Protein AF-A0A0D7ECQ8-F1 (afdb_monomer)

Foldseek 3Di:
DVVVVVVVVVVVCVVVVVPDPDDDDDDDDDFDQPPCPDADFDDWDDDDPFIWTDGPPDPPDITTTDPVDDPD

pLDDT: mean 89.37, std 7.39, range [62.38, 97.12]

Sequence (72 aa):
MIRRWIALLSLASAPLWANEPAPELKLLDEHPVAGMAGGNLSGMAWCGDALWAVSDREDDVLYRLDTSVSPW

Secondary structure (DSSP, 8-state):
-HHHHHHHHHHHTGGGG--PPPPPPPP------TT--SS-EEEEEEETTEEEEEESS-TT--EEE-TT----

Radius of gyration: 22.91 Å; Cα contacts (8 Å, |Δi|>4): 69; chains: 1; bounding box: 59×24×54 Å

Mean predicted aligned error: 7.56 Å

Structure (mmCIF, N/CA/C/O backbone):
data_AF-A0A0D7ECQ8-F1
#
_entry.id   AF-A0A0D7ECQ8-F1
#
loop_
_atom_site.group_PDB
_atom_site.id
_atom_site.type_symbol
_atom_site.label_atom_id
_atom_site.label_alt_id
_atom_site.label_comp_id
_atom_site.label_asym_id
_atom_site.label_entity_id
_atom_site.label_seq_id
_atom_site.pdbx_PDB_ins_code
_atom_site.Cartn_x
_atom_site.Cartn_y
_atom_site.Cartn_z
_atom_site.occupancy
_atom_site.B_iso_or_equiv
_atom_site.auth_seq_id
_atom_site.auth_comp_id
_atom_site.auth_asym_id
_atom_site.auth_atom_id
_atom_site.pdbx_PDB_model_num
ATOM 1 N N . MET A 1 1 ? -44.799 -2.462 34.965 1.00 75.75 1 MET A N 1
ATOM 2 C CA . MET A 1 1 ? -44.629 -1.601 33.771 1.00 75.75 1 MET A CA 1
ATOM 3 C C . MET A 1 1 ? -43.318 -0.82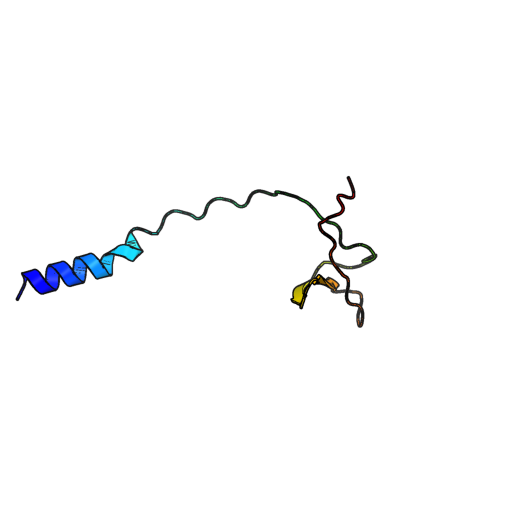1 33.820 1.00 75.75 1 MET A C 1
ATOM 5 O O . MET A 1 1 ? -42.457 -1.097 33.000 1.00 75.75 1 MET A O 1
ATOM 9 N N . ILE A 1 2 ? -43.099 0.054 34.809 1.00 90.31 2 ILE A N 1
ATOM 10 C CA . ILE A 1 2 ? -41.933 0.964 34.874 1.00 90.31 2 ILE A CA 1
ATOM 11 C C . ILE A 1 2 ? -40.555 0.269 34.825 1.00 90.31 2 ILE A C 1
ATOM 13 O O . ILE A 1 2 ? -39.638 0.737 34.166 1.00 90.31 2 ILE A O 1
ATOM 17 N N . ARG A 1 3 ? -40.434 -0.921 35.424 1.00 87.44 3 ARG A N 1
ATOM 18 C CA . ARG A 1 3 ? -39.190 -1.711 35.463 1.00 87.44 3 ARG A CA 1
ATOM 19 C C . ARG A 1 3 ? -38.756 -2.265 34.098 1.00 87.44 3 ARG A C 1
ATOM 21 O O . ARG A 1 3 ? -37.567 -2.439 33.872 1.00 87.44 3 ARG A O 1
ATOM 28 N N . ARG A 1 4 ? -39.704 -2.497 33.177 1.00 89.50 4 ARG A N 1
ATOM 29 C CA . ARG A 1 4 ? -39.405 -2.891 31.786 1.00 89.50 4 ARG A CA 1
ATOM 30 C C . ARG A 1 4 ? -38.895 -1.706 30.968 1.00 89.50 4 ARG A C 1
ATOM 32 O O . ARG A 1 4 ? -37.970 -1.868 30.186 1.00 89.50 4 ARG A O 1
ATOM 39 N N . TRP A 1 5 ? -39.460 -0.522 31.200 1.00 92.56 5 TRP A N 1
ATOM 40 C CA . TRP A 1 5 ? -39.018 0.719 30.563 1.00 92.56 5 TRP A CA 1
ATOM 41 C C . TRP A 1 5 ? -37.611 1.112 30.998 1.00 92.56 5 TRP A C 1
ATOM 43 O O . TRP A 1 5 ? -36.797 1.439 30.148 1.00 92.56 5 TRP A O 1
ATOM 53 N N . ILE A 1 6 ? -37.298 0.991 32.291 1.00 92.00 6 ILE A N 1
ATOM 54 C CA . ILE A 1 6 ? -35.943 1.237 32.801 1.00 92.00 6 ILE A CA 1
ATOM 55 C C . ILE A 1 6 ? -34.936 0.294 32.134 1.00 92.00 6 ILE A C 1
ATOM 57 O O . ILE A 1 6 ? -33.922 0.761 31.636 1.00 92.00 6 ILE A O 1
ATOM 61 N N . ALA A 1 7 ? -35.236 -1.006 32.043 1.00 91.88 7 ALA A N 1
ATOM 62 C CA . ALA A 1 7 ? -34.347 -1.965 31.384 1.00 91.88 7 ALA A CA 1
ATOM 63 C C . ALA A 1 7 ? -34.131 -1.655 29.888 1.00 91.88 7 ALA A C 1
ATOM 65 O O . ALA A 1 7 ? -33.007 -1.743 29.399 1.00 91.88 7 ALA A O 1
ATOM 66 N N . LEU A 1 8 ? -35.188 -1.254 29.173 1.00 93.06 8 LEU A N 1
ATOM 67 C CA . LEU A 1 8 ? -35.105 -0.821 27.772 1.00 93.06 8 LEU A CA 1
ATOM 68 C C . LEU A 1 8 ? -34.258 0.447 27.606 1.00 93.06 8 LEU A C 1
ATOM 70 O O . LEU A 1 8 ? -33.422 0.504 26.710 1.00 93.06 8 LEU A O 1
ATOM 74 N N . LEU A 1 9 ? -34.436 1.431 28.489 1.00 91.56 9 LEU A N 1
ATOM 75 C CA . LEU A 1 9 ? -33.627 2.652 28.520 1.00 91.56 9 LEU A CA 1
ATOM 76 C C . LEU A 1 9 ? -32.153 2.349 28.809 1.00 91.56 9 LEU A C 1
ATOM 78 O O . LEU A 1 9 ? -31.279 2.899 28.143 1.00 91.56 9 LEU A O 1
ATOM 82 N N . SER A 1 10 ? -31.868 1.440 29.744 1.00 88.25 10 SER A N 1
ATOM 83 C CA . SER A 1 10 ? -30.499 1.012 30.037 1.00 88.25 10 SER A CA 1
ATOM 84 C C . SER A 1 10 ? -29.837 0.355 28.821 1.00 88.25 10 SER A C 1
ATOM 86 O O . SER A 1 10 ? -28.721 0.738 28.477 1.00 88.25 10 SER A O 1
ATOM 88 N N . LEU A 1 11 ? -30.526 -0.555 28.118 1.00 89.88 11 LEU A N 1
ATOM 89 C CA . LEU A 1 11 ? -29.993 -1.161 26.888 1.00 89.88 11 LEU A CA 1
ATOM 90 C C . LEU A 1 11 ? -29.769 -0.128 25.776 1.00 89.88 11 LEU A C 1
ATOM 92 O O . LEU A 1 11 ? -28.732 -0.153 25.119 1.00 89.88 11 LEU A O 1
ATOM 96 N N . ALA A 1 12 ? -30.714 0.794 25.582 1.00 91.44 12 ALA A N 1
ATOM 97 C CA . ALA A 1 12 ? -30.614 1.822 24.548 1.00 91.44 12 ALA A CA 1
ATOM 98 C C . ALA A 1 12 ? -29.460 2.811 24.795 1.00 91.44 12 ALA A C 1
ATOM 100 O O . ALA A 1 12 ? -28.970 3.424 23.852 1.00 91.44 12 ALA A O 1
ATOM 101 N N . SER A 1 13 ? -29.014 2.959 26.048 1.00 87.94 13 SER A N 1
ATOM 102 C CA . SER A 1 13 ? -27.940 3.885 26.425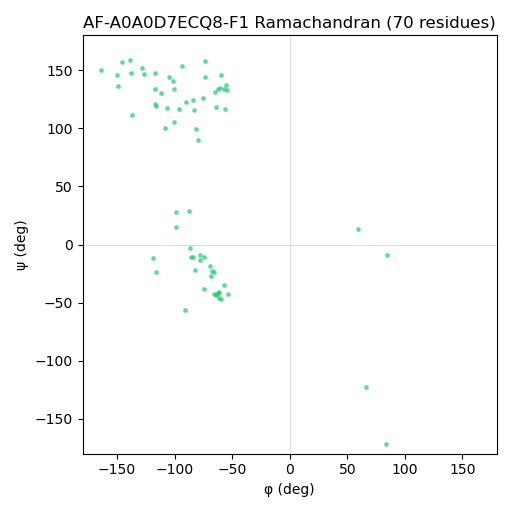 1.00 87.94 13 SER A CA 1
ATOM 103 C C . SER A 1 13 ? -26.522 3.336 26.234 1.00 87.94 13 SER A C 1
ATOM 105 O O . SER A 1 13 ? -25.571 4.108 26.289 1.00 87.94 13 SER A O 1
ATOM 107 N N . ALA A 1 14 ? -26.355 2.036 25.961 1.00 82.75 14 ALA A N 1
ATOM 108 C CA . ALA A 1 14 ? -25.042 1.403 25.800 1.00 82.75 14 ALA A CA 1
ATOM 109 C C . ALA A 1 14 ? -24.103 2.070 24.760 1.00 82.75 14 ALA A C 1
ATOM 111 O O . ALA A 1 14 ? -22.933 2.26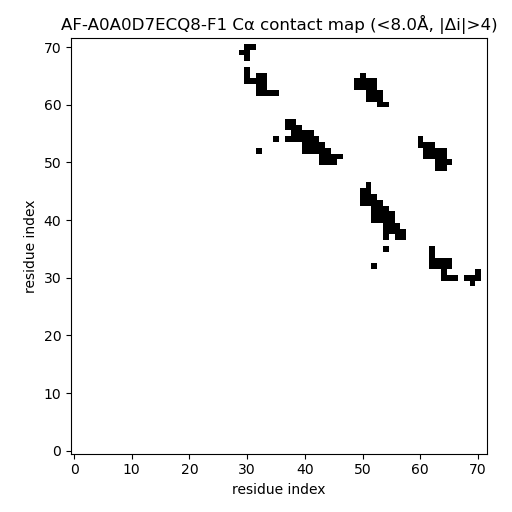4 25.088 1.00 82.75 14 ALA A O 1
ATOM 112 N N . PRO A 1 15 ? -24.556 2.491 23.557 1.00 84.81 15 PRO A N 1
ATOM 113 C CA . PRO A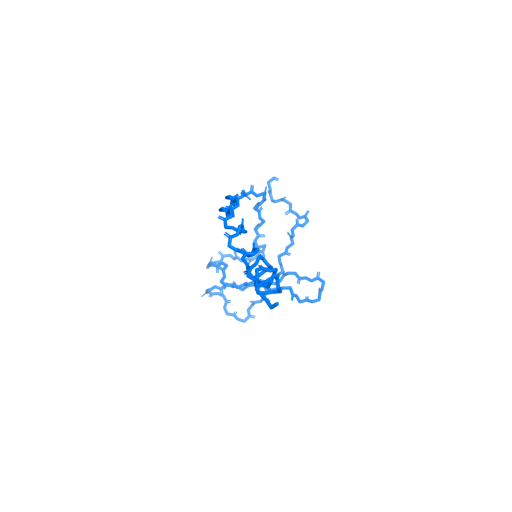 1 15 ? -23.666 3.113 22.577 1.00 84.81 15 PRO A CA 1
ATOM 114 C C . PRO A 1 15 ? -23.176 4.508 22.990 1.00 84.81 15 PRO A C 1
ATOM 116 O O . PRO A 1 15 ? -22.154 4.957 22.484 1.00 84.81 15 PRO A O 1
ATOM 119 N N . LEU A 1 16 ? -23.846 5.184 23.934 1.00 81.12 16 LEU A N 1
ATOM 120 C CA . LEU A 1 16 ? -23.401 6.488 24.447 1.00 81.12 16 LEU A CA 1
ATOM 121 C C . LEU A 1 16 ? -22.093 6.384 25.245 1.00 81.12 16 LEU A C 1
ATOM 123 O O . LEU A 1 16 ? -21.368 7.367 25.366 1.00 81.12 16 LEU A O 1
ATOM 127 N N . TRP A 1 17 ? -21.791 5.195 25.772 1.00 77.69 17 TRP A N 1
ATOM 128 C CA . TRP A 1 17 ? -20.551 4.907 26.491 1.00 77.69 17 TRP A CA 1
ATOM 129 C C . TRP A 1 17 ? -19.402 4.503 25.559 1.00 77.69 17 TRP A C 1
ATOM 131 O O . TRP A 1 17 ? -18.259 4.472 25.995 1.00 77.69 17 TRP A O 1
ATOM 141 N N . ALA A 1 18 ? -19.676 4.240 24.278 1.00 80.25 18 ALA A N 1
ATOM 142 C CA . ALA A 1 18 ? -18.676 3.863 23.277 1.00 80.25 18 ALA A C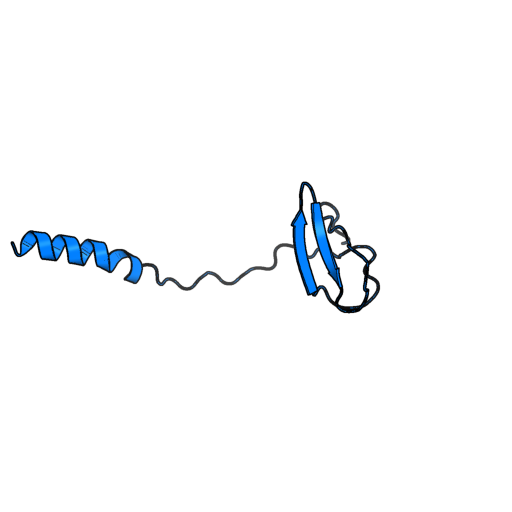A 1
ATOM 143 C C . ALA A 1 18 ? -18.032 5.084 22.584 1.00 80.25 18 ALA A C 1
ATOM 145 O O . ALA A 1 18 ? -17.645 5.004 21.423 1.00 80.25 18 ALA A O 1
ATOM 146 N N . ASN A 1 19 ? -17.946 6.225 23.278 1.00 80.56 19 ASN A N 1
ATOM 147 C CA . ASN A 1 19 ? -17.421 7.485 22.739 1.00 80.56 19 ASN A CA 1
ATOM 148 C C . ASN A 1 19 ? -15.955 7.739 23.131 1.00 80.56 19 ASN A C 1
ATOM 150 O O . ASN A 1 19 ? -15.533 8.887 23.279 1.00 80.56 19 ASN A O 1
ATOM 154 N N . GLU A 1 20 ? -15.177 6.682 23.363 1.00 85.69 20 GLU A N 1
ATOM 155 C CA . GLU A 1 20 ? -13.734 6.854 23.498 1.00 85.69 20 GLU A CA 1
ATOM 156 C C . GLU A 1 20 ? -13.173 7.391 22.173 1.00 85.69 20 GLU A C 1
ATOM 158 O O . GLU A 1 20 ? -13.542 6.888 21.105 1.00 85.69 20 GLU A O 1
ATOM 163 N N . PRO A 1 21 ? -12.304 8.419 22.208 1.00 85.38 21 PRO A N 1
ATOM 164 C CA . PRO A 1 21 ? -11.623 8.876 21.010 1.00 85.38 21 PRO A CA 1
ATOM 165 C C . PRO A 1 21 ? -10.909 7.698 20.354 1.00 85.38 21 PRO A C 1
ATOM 167 O O . PRO A 1 21 ? -10.203 6.943 21.027 1.00 85.38 21 PRO A O 1
ATOM 170 N N . ALA A 1 22 ? -11.077 7.550 19.040 1.00 88.75 22 ALA A N 1
ATOM 171 C CA . ALA A 1 22 ? -10.287 6.585 18.296 1.00 88.75 22 ALA A CA 1
ATOM 172 C C . ALA A 1 22 ? -8.794 6.876 18.535 1.00 88.75 22 ALA A C 1
ATOM 174 O O . ALA A 1 22 ? -8.398 8.048 18.545 1.00 88.75 22 ALA A O 1
ATOM 175 N N . PRO A 1 23 ? -7.964 5.842 18.753 1.00 91.25 23 PRO A N 1
ATOM 176 C CA . PRO A 1 23 ? -6.535 6.044 18.917 1.00 91.25 23 PRO A CA 1
ATOM 177 C C . PRO A 1 23 ? -5.955 6.708 17.666 1.00 91.25 23 PRO A C 1
ATOM 179 O O . PRO A 1 23 ? -6.393 6.442 16.545 1.00 91.25 23 PRO A O 1
ATOM 182 N N . GLU A 1 24 ? -4.951 7.559 17.866 1.00 93.62 24 GLU A N 1
ATOM 183 C CA . GLU A 1 24 ? -4.226 8.170 16.758 1.00 93.62 24 GLU A CA 1
ATOM 184 C C . GLU A 1 24 ? -3.559 7.085 15.907 1.00 93.62 24 GLU A C 1
ATOM 186 O O . GLU A 1 24 ? -2.955 6.137 16.426 1.00 93.62 24 GLU A O 1
ATOM 191 N N . LEU A 1 25 ? -3.688 7.225 14.587 1.00 94.75 25 LEU A N 1
ATOM 192 C CA . LEU A 1 25 ? -3.046 6.319 13.650 1.00 94.75 25 LEU A CA 1
ATOM 193 C C . LEU A 1 25 ? -1.531 6.461 13.772 1.00 94.75 25 LEU A C 1
ATOM 195 O O . LEU A 1 25 ? -0.986 7.562 13.740 1.00 94.75 25 LEU A O 1
ATOM 199 N N . LYS A 1 26 ? -0.850 5.323 13.882 1.00 94.81 26 LYS A N 1
ATOM 200 C CA . LYS A 1 26 ? 0.607 5.260 13.821 1.00 94.81 26 LYS A CA 1
ATOM 201 C C . LYS A 1 26 ? 1.012 4.805 12.436 1.00 94.81 26 LYS A C 1
ATOM 203 O O . LYS A 1 26 ? 0.457 3.834 11.924 1.00 94.81 26 LYS A O 1
ATOM 208 N N . LEU A 1 27 ? 1.993 5.490 11.863 1.00 91.38 27 LEU A N 1
ATOM 209 C CA . LEU A 1 27 ? 2.671 4.996 10.678 1.00 91.38 27 LEU A CA 1
ATOM 210 C C . LEU A 1 27 ? 3.388 3.697 11.056 1.00 91.38 27 LEU A C 1
ATOM 212 O O . LEU A 1 27 ? 4.217 3.696 11.965 1.00 91.38 27 LEU A O 1
ATOM 216 N N . LEU A 1 28 ? 2.997 2.600 10.411 1.00 89.81 28 LEU A N 1
ATOM 217 C CA . LEU A 1 28 ? 3.636 1.300 10.598 1.00 89.81 28 LEU A CA 1
ATOM 218 C C . LEU A 1 28 ? 4.762 1.138 9.586 1.00 89.81 28 LEU A C 1
ATOM 220 O O . LEU A 1 28 ? 5.907 0.983 9.987 1.00 89.81 28 LEU A O 1
ATOM 224 N N . ASP A 1 29 ? 4.424 1.270 8.305 1.00 87.94 29 ASP A N 1
ATOM 225 C CA . ASP A 1 29 ? 5.336 1.080 7.186 1.00 87.94 29 ASP A CA 1
ATOM 226 C C . ASP A 1 29 ? 4.989 2.035 6.037 1.00 87.94 29 ASP A C 1
ATOM 228 O O . ASP A 1 29 ? 3.849 2.492 5.898 1.00 87.94 29 ASP A O 1
ATOM 232 N N . GLU A 1 30 ? 5.983 2.301 5.191 1.00 88.12 30 GLU A N 1
ATOM 233 C CA . GLU A 1 30 ? 5.835 3.022 3.929 1.00 88.12 30 GLU A CA 1
ATOM 234 C C . GLU A 1 30 ? 6.216 2.094 2.773 1.00 88.12 30 GLU A C 1
ATOM 236 O O . GLU A 1 30 ? 7.347 1.614 2.691 1.00 88.12 30 GLU A O 1
ATOM 241 N N . HIS A 1 31 ? 5.279 1.859 1.852 1.00 88.12 31 HIS A N 1
ATOM 242 C CA . HIS A 1 31 ? 5.508 1.024 0.674 1.00 88.12 31 HIS A CA 1
ATOM 243 C C . HIS A 1 31 ? 5.375 1.865 -0.598 1.00 88.12 31 HIS A C 1
ATOM 245 O O . HIS A 1 31 ? 4.298 2.412 -0.855 1.00 88.12 31 HIS A O 1
ATOM 251 N N . PRO A 1 32 ? 6.434 1.983 -1.416 1.00 88.25 32 PRO A N 1
ATOM 252 C CA . PRO A 1 32 ? 6.360 2.710 -2.667 1.00 88.25 32 PRO A CA 1
ATOM 253 C C . PRO A 1 32 ? 5.564 1.900 -3.688 1.00 88.25 32 PRO A C 1
ATOM 255 O O . PRO A 1 32 ? 5.681 0.676 -3.779 1.00 88.25 32 PRO A O 1
ATOM 258 N N . VAL A 1 33 ? 4.800 2.595 -4.526 1.00 92.12 33 VAL A N 1
ATOM 259 C CA . VAL A 1 33 ? 4.169 1.975 -5.691 1.00 92.12 33 VAL A CA 1
ATOM 260 C C . VAL A 1 33 ? 5.211 1.899 -6.806 1.00 92.12 33 VAL A C 1
ATOM 262 O O . VAL A 1 33 ? 5.492 2.888 -7.484 1.00 92.12 33 VAL A O 1
ATOM 265 N N . ALA A 1 34 ? 5.829 0.730 -6.975 1.00 90.25 34 ALA A N 1
ATOM 266 C CA . ALA A 1 34 ? 6.867 0.532 -7.981 1.00 90.25 34 ALA A CA 1
ATOM 267 C C . ALA A 1 34 ? 6.356 0.864 -9.397 1.00 90.25 34 ALA A C 1
ATOM 269 O O . ALA A 1 34 ? 5.279 0.433 -9.805 1.00 90.25 34 ALA A O 1
ATOM 270 N N . GLY A 1 35 ? 7.155 1.617 -10.156 1.00 90.38 35 GLY A N 1
ATOM 271 C CA . GLY A 1 35 ? 6.848 1.988 -11.541 1.00 90.38 35 GLY A CA 1
ATOM 272 C C . GLY A 1 35 ? 5.952 3.219 -11.715 1.00 90.38 35 GLY A C 1
ATOM 273 O O . GLY A 1 35 ? 5.858 3.702 -12.838 1.00 90.38 35 GLY A O 1
ATOM 274 N N . MET A 1 36 ? 5.355 3.765 -10.647 1.00 91.38 36 MET A N 1
ATOM 275 C CA . MET A 1 36 ? 4.622 5.037 -10.702 1.00 91.38 36 MET A CA 1
ATOM 276 C C . MET A 1 36 ? 5.626 6.198 -10.669 1.00 91.38 36 MET A C 1
ATOM 278 O O . MET A 1 36 ? 6.053 6.640 -9.603 1.00 91.38 36 MET A O 1
ATOM 282 N N . ALA A 1 37 ? 6.081 6.630 -11.847 1.00 83.62 37 ALA A N 1
ATOM 283 C CA . ALA A 1 37 ? 7.149 7.623 -11.981 1.00 83.62 37 ALA A CA 1
ATOM 284 C C . ALA A 1 37 ? 6.645 9.069 -11.833 1.00 83.62 37 ALA A C 1
ATOM 286 O O . ALA A 1 37 ? 7.437 9.960 -11.513 1.00 83.62 37 ALA A O 1
ATOM 287 N N . GLY A 1 38 ? 5.349 9.309 -12.059 1.00 82.25 38 GLY A N 1
ATOM 288 C CA . GLY A 1 38 ? 4.720 10.613 -11.894 1.00 82.25 38 GLY A CA 1
ATOM 289 C C . GLY A 1 38 ? 3.336 10.556 -11.245 1.00 82.25 38 GLY A C 1
ATOM 290 O O . GLY A 1 38 ? 2.627 9.550 -11.269 1.00 82.25 38 GLY A O 1
ATOM 291 N N . GLY A 1 39 ? 2.935 11.698 -10.685 1.00 88.50 39 GLY A N 1
ATOM 292 C CA . GLY A 1 39 ? 1.636 11.868 -10.036 1.00 88.50 39 GLY A CA 1
ATOM 293 C C . GLY A 1 39 ? 1.584 11.392 -8.587 1.00 88.50 39 GLY A C 1
ATOM 294 O O . GLY A 1 39 ? 2.604 11.103 -7.965 1.00 88.50 39 GLY A O 1
ATOM 295 N N . ASN A 1 40 ? 0.371 11.382 -8.044 1.00 92.94 40 ASN A N 1
ATOM 296 C CA . ASN A 1 40 ? 0.049 10.991 -6.681 1.00 92.94 40 ASN A CA 1
ATOM 297 C C . ASN A 1 40 ? -0.859 9.760 -6.684 1.00 92.94 40 ASN A C 1
ATOM 299 O O . ASN A 1 40 ? -1.749 9.625 -7.532 1.00 92.94 40 ASN A O 1
ATOM 303 N N . LEU A 1 41 ? -0.701 8.916 -5.662 1.00 94.19 41 LEU A N 1
ATO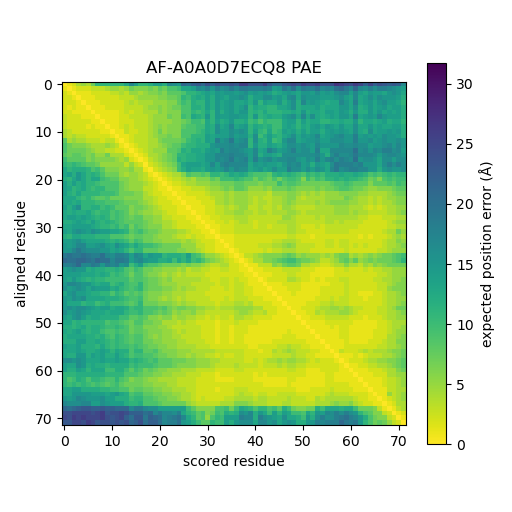M 304 C CA . LEU A 1 41 ? -1.647 7.842 -5.377 1.00 94.19 41 LEU A CA 1
ATOM 305 C C . LEU A 1 41 ? -3.052 8.429 -5.190 1.00 94.19 41 LEU A C 1
ATOM 307 O O . LEU A 1 41 ? -3.294 9.180 -4.247 1.00 94.19 41 LEU A O 1
ATOM 311 N N . SER A 1 42 ? -3.973 8.058 -6.077 1.00 94.62 42 SER A N 1
ATOM 312 C CA . SER A 1 42 ? -5.325 8.637 -6.116 1.00 94.62 42 SER A CA 1
ATOM 313 C C . SER A 1 42 ? -6.438 7.623 -5.892 1.00 94.62 42 SER A C 1
ATOM 315 O O . SER A 1 42 ? -7.582 7.990 -5.635 1.00 94.62 42 SER A O 1
ATOM 317 N N . GLY A 1 43 ? -6.110 6.335 -5.926 1.00 95.12 43 GLY A N 1
ATOM 318 C CA . GLY A 1 43 ? -7.044 5.272 -5.596 1.00 95.12 43 GLY A CA 1
ATOM 319 C C . GLY A 1 43 ? -6.317 3.965 -5.349 1.00 95.12 43 GLY A C 1
ATOM 320 O O . GLY A 1 43 ? -5.251 3.721 -5.915 1.00 95.12 43 GLY A O 1
ATOM 321 N N . MET A 1 44 ? -6.904 3.135 -4.490 1.00 96.12 44 MET A N 1
ATOM 322 C CA . MET A 1 44 ? -6.379 1.820 -4.165 1.00 96.12 44 MET A CA 1
ATOM 323 C C . MET A 1 44 ? -7.514 0.853 -3.830 1.00 96.12 44 MET A C 1
ATOM 325 O O . MET A 1 44 ? -8.445 1.216 -3.108 1.00 96.12 44 MET A O 1
ATOM 329 N N . ALA A 1 45 ? -7.439 -0.373 -4.345 1.00 97.12 45 ALA A N 1
ATOM 330 C CA . ALA A 1 45 ? -8.436 -1.403 -4.078 1.00 97.12 45 ALA A CA 1
ATOM 331 C C . ALA A 1 45 ? -7.837 -2.811 -4.113 1.00 97.12 45 ALA A C 1
ATOM 333 O O . ALA A 1 45 ? -6.966 -3.122 -4.925 1.00 97.12 45 ALA A O 1
ATOM 334 N N . TRP A 1 46 ? -8.364 -3.684 -3.256 1.00 96.81 46 TRP A N 1
ATOM 335 C CA . TRP A 1 46 ? -8.117 -5.119 -3.346 1.00 96.81 46 TRP A CA 1
ATOM 336 C C . TRP A 1 46 ? -8.936 -5.720 -4.487 1.00 96.81 46 TRP A C 1
ATOM 338 O O . TRP A 1 46 ? -10.160 -5.578 -4.522 1.00 96.81 46 TRP A O 1
ATOM 348 N N . CYS A 1 47 ? -8.267 -6.424 -5.399 1.00 95.69 47 CYS A N 1
ATOM 349 C CA . CYS A 1 47 ? -8.914 -7.217 -6.438 1.00 95.69 47 CYS A CA 1
ATOM 350 C C . CYS A 1 47 ? -8.195 -8.562 -6.566 1.00 95.69 47 CYS A C 1
ATOM 352 O O . CYS A 1 47 ? -7.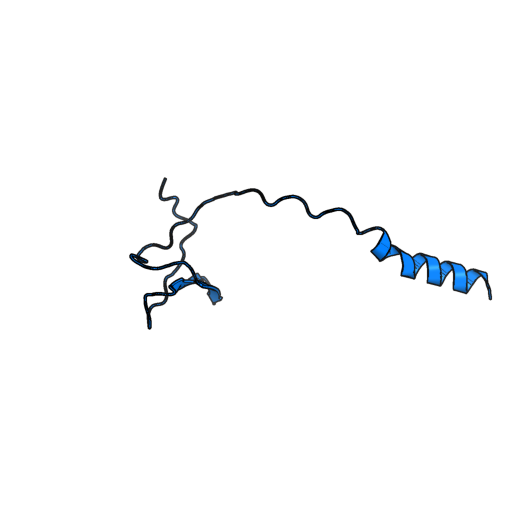042 -8.619 -6.998 1.00 95.69 47 CYS A O 1
ATOM 354 N N . GLY A 1 48 ? -8.877 -9.639 -6.167 1.00 95.00 48 GLY A N 1
ATOM 355 C CA . GLY A 1 48 ? -8.291 -10.977 -6.123 1.00 95.00 48 GLY A CA 1
ATOM 356 C C . GLY A 1 48 ? -7.175 -11.078 -5.082 1.00 95.00 48 GLY A C 1
ATOM 357 O O . GLY A 1 48 ? -7.399 -10.824 -3.901 1.00 95.00 48 GLY A O 1
ATOM 358 N N . ASP A 1 49 ? -5.984 -11.457 -5.531 1.00 94.38 49 ASP A N 1
ATOM 359 C CA . ASP A 1 49 ? -4.777 -11.677 -4.727 1.00 94.38 49 ASP A CA 1
ATOM 360 C C . ASP A 1 49 ? -3.811 -10.477 -4.739 1.00 94.38 49 ASP A C 1
ATOM 362 O O . ASP A 1 49 ? -2.638 -10.599 -4.375 1.00 94.38 49 ASP A O 1
ATOM 366 N N . ALA A 1 50 ? -4.281 -9.314 -5.187 1.00 94.25 50 ALA A N 1
ATOM 367 C CA . ALA A 1 50 ? -3.450 -8.138 -5.367 1.00 94.25 50 ALA A CA 1
ATOM 368 C C . ALA A 1 50 ? -4.134 -6.858 -4.880 1.00 94.25 50 ALA A C 1
ATOM 370 O O . ALA A 1 50 ? -5.353 -6.679 -4.981 1.00 94.25 50 ALA A O 1
ATOM 371 N N . LEU A 1 51 ? -3.295 -5.950 -4.387 1.00 95.75 51 LEU A N 1
ATOM 372 C CA . LEU A 1 51 ? -3.649 -4.577 -4.077 1.00 95.75 51 LEU A CA 1
ATOM 373 C C . LEU A 1 51 ? -3.256 -3.701 -5.270 1.00 95.75 51 LEU A C 1
ATOM 375 O O . LEU A 1 51 ? -2.083 -3.636 -5.638 1.00 95.75 51 LEU A O 1
ATOM 379 N N . TRP A 1 52 ? -4.242 -3.073 -5.904 1.00 96.56 52 TRP A N 1
ATOM 380 C CA . TRP A 1 52 ? -4.059 -2.265 -7.111 1.00 96.56 52 TRP A CA 1
ATOM 381 C C . TRP A 1 52 ? -4.140 -0.783 -6.789 1.00 96.56 52 TRP A C 1
ATOM 383 O O . TRP A 1 52 ? -4.953 -0.388 -5.955 1.00 96.56 52 TRP A O 1
ATOM 393 N N . ALA A 1 53 ? -3.336 0.022 -7.476 1.00 96.19 53 ALA A N 1
ATOM 394 C CA . ALA A 1 53 ? -3.235 1.463 -7.308 1.00 96.19 53 ALA A CA 1
ATOM 395 C C . ALA A 1 53 ? -3.374 2.202 -8.648 1.00 96.19 53 ALA A C 1
ATOM 397 O O . ALA A 1 53 ? -2.998 1.675 -9.699 1.00 96.19 53 ALA A O 1
ATOM 398 N N . VAL A 1 54 ? -3.876 3.439 -8.588 1.00 96.38 54 VAL A N 1
ATOM 399 C CA . VAL A 1 54 ? -3.982 4.368 -9.728 1.00 96.38 54 VAL A CA 1
ATOM 400 C C . VAL A 1 54 ? -3.333 5.717 -9.413 1.00 96.38 54 VAL A C 1
ATOM 402 O O . VAL A 1 54 ? -3.370 6.178 -8.266 1.00 96.38 54 VAL A O 1
ATOM 405 N N . SER A 1 55 ? -2.751 6.336 -10.441 1.00 95.94 55 SER A N 1
ATOM 406 C CA . SER A 1 55 ? -2.171 7.687 -10.402 1.00 95.94 55 SER A CA 1
ATOM 407 C C . SER A 1 55 ? -3.201 8.730 -10.858 1.00 95.94 55 SER A C 1
ATOM 409 O O . SER A 1 55 ? -4.093 8.412 -11.639 1.00 95.94 55 SER A O 1
ATOM 411 N N . ASP A 1 56 ? -3.078 9.980 -10.399 1.00 95.25 56 ASP A N 1
ATOM 412 C CA . ASP A 1 56 ? -3.817 11.132 -10.959 1.00 95.25 56 ASP A CA 1
ATOM 413 C C . ASP A 1 56 ? -3.224 11.668 -12.277 1.00 95.25 56 ASP A C 1
ATOM 415 O O . ASP A 1 56 ? -3.817 12.563 -12.884 1.00 95.25 56 ASP A O 1
ATOM 419 N N . ARG A 1 57 ? -2.039 11.200 -12.699 1.00 94.19 57 ARG A N 1
ATOM 420 C CA . ARG A 1 57 ? -1.343 11.701 -13.905 1.00 94.19 57 ARG A CA 1
ATOM 421 C C . ARG A 1 57 ? -1.174 10.678 -15.014 1.00 94.19 57 ARG A C 1
ATOM 423 O O . ARG A 1 57 ? -0.958 11.082 -16.153 1.00 94.19 57 ARG A O 1
ATOM 430 N N . GLU A 1 58 ? -1.192 9.397 -14.679 1.00 94.25 58 GLU A N 1
ATOM 431 C CA . GLU A 1 58 ? -0.951 8.315 -15.630 1.00 94.25 58 GLU A CA 1
ATOM 432 C C . GLU A 1 58 ? -2.274 7.590 -15.888 1.00 94.25 58 GLU A C 1
ATOM 434 O O . GLU A 1 58 ? -2.734 6.794 -15.069 1.00 94.25 58 GLU A O 1
ATOM 439 N N . ASP A 1 59 ? -2.898 7.921 -17.019 1.00 91.00 59 ASP A N 1
ATOM 440 C CA . ASP A 1 59 ? -4.123 7.278 -17.493 1.00 91.00 59 ASP A CA 1
ATOM 441 C C . ASP A 1 59 ? -3.831 5.870 -18.040 1.00 91.00 59 ASP A C 1
ATOM 443 O O . ASP A 1 59 ? -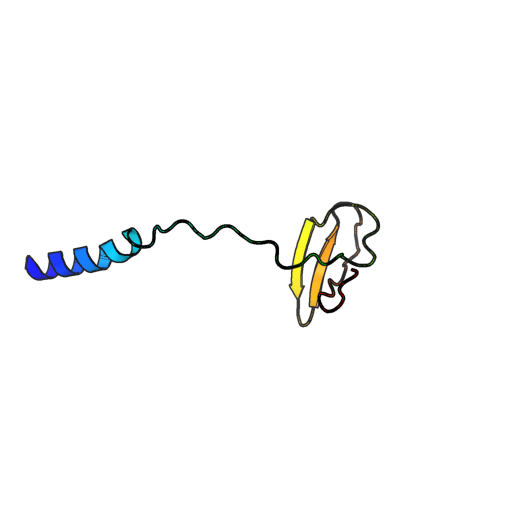2.711 5.564 -18.447 1.00 91.00 59 ASP A O 1
ATOM 447 N N . ASP A 1 60 ? -4.856 5.013 -18.071 1.00 92.94 60 ASP A N 1
ATOM 448 C CA . ASP A 1 60 ? -4.826 3.658 -18.650 1.00 92.94 60 ASP A CA 1
ATOM 449 C C . ASP A 1 60 ? -3.792 2.681 -18.044 1.00 92.94 60 ASP A C 1
ATOM 451 O O . ASP A 1 60 ? -3.562 1.594 -18.583 1.00 92.94 60 ASP A O 1
ATOM 455 N N . VAL A 1 61 ? -3.206 3.017 -16.890 1.00 94.31 61 VAL A N 1
ATOM 456 C CA . VAL A 1 61 ? -2.249 2.168 -16.167 1.00 94.31 61 VAL A CA 1
ATOM 457 C C . VAL A 1 61 ? -2.798 1.777 -14.795 1.00 94.31 61 VAL A C 1
ATOM 459 O O . VAL A 1 61 ? -3.289 2.606 -14.031 1.00 94.31 61 VAL A O 1
ATOM 462 N N . LEU A 1 62 ? -2.675 0.491 -14.459 1.00 94.94 62 LEU A N 1
ATOM 463 C CA . LEU A 1 62 ? -2.864 -0.025 -13.104 1.00 94.94 62 LEU A CA 1
ATOM 464 C C . LEU A 1 62 ? -1.522 -0.500 -12.554 1.00 94.94 62 LEU A C 1
ATOM 466 O O . LEU A 1 62 ? -0.838 -1.306 -13.190 1.00 94.94 62 LEU A O 1
ATOM 470 N N . TYR A 1 63 ? -1.179 -0.060 -11.346 1.00 95.56 63 TYR A N 1
ATOM 471 C CA . TYR A 1 63 ? 0.021 -0.513 -10.645 1.00 95.56 63 TYR A CA 1
ATOM 472 C C . TYR A 1 63 ? -0.353 -1.546 -9.597 1.00 95.56 63 TYR A C 1
ATOM 474 O O . TYR A 1 63 ? -1.355 -1.402 -8.895 1.00 95.56 63 TYR A O 1
ATOM 482 N N . ARG A 1 64 ? 0.479 -2.573 -9.451 1.00 94.88 64 ARG A N 1
ATOM 483 C CA . ARG A 1 64 ? 0.369 -3.517 -8.341 1.00 94.88 64 ARG A CA 1
ATOM 484 C C . ARG A 1 64 ? 1.224 -3.013 -7.184 1.00 94.88 64 ARG A C 1
ATOM 486 O O . ARG A 1 64 ? 2.427 -2.832 -7.355 1.00 94.88 64 ARG A O 1
ATOM 493 N N . LEU A 1 65 ? 0.616 -2.812 -6.018 1.00 93.50 65 LEU A N 1
ATOM 494 C CA . LEU A 1 65 ? 1.350 -2.520 -4.793 1.00 93.50 65 LEU A CA 1
ATOM 495 C C . LEU A 1 65 ? 1.837 -3.836 -4.180 1.00 93.50 65 LEU A C 1
ATOM 497 O O . LEU A 1 65 ? 1.035 -4.677 -3.772 1.00 93.50 65 LEU A O 1
ATOM 501 N N . ASP A 1 66 ? 3.155 -4.004 -4.129 1.00 90.75 66 ASP A N 1
ATOM 502 C CA . ASP A 1 66 ? 3.806 -5.127 -3.461 1.00 90.75 66 ASP A CA 1
ATOM 503 C C . ASP A 1 66 ? 4.325 -4.676 -2.093 1.00 90.75 66 ASP A C 1
ATOM 505 O O . ASP A 1 66 ? 5.317 -3.957 -1.993 1.00 90.75 66 ASP A O 1
ATOM 509 N N . THR A 1 67 ? 3.638 -5.091 -1.029 1.00 88.38 67 THR A N 1
ATOM 510 C CA . THR A 1 67 ? 4.012 -4.761 0.353 1.00 88.38 67 THR A CA 1
ATOM 511 C C . THR A 1 67 ? 5.027 -5.741 0.944 1.00 88.38 67 THR A C 1
ATOM 513 O O . THR A 1 67 ? 5.440 -5.569 2.087 1.00 88.38 67 THR A O 1
ATOM 516 N N . SER A 1 68 ? 5.417 -6.792 0.210 1.00 86.81 68 SER A N 1
ATOM 517 C CA . SER A 1 68 ? 6.439 -7.746 0.668 1.00 86.81 68 SER A CA 1
ATOM 518 C C . SER A 1 68 ? 7.862 -7.207 0.517 1.00 86.81 68 SER A C 1
ATOM 520 O O . SER A 1 68 ? 8.802 -7.752 1.097 1.00 86.81 68 SER A O 1
ATOM 522 N N . VAL A 1 69 ? 8.017 -6.119 -0.238 1.00 72.25 69 VAL A N 1
ATOM 523 C CA . VAL A 1 69 ? 9.294 -5.473 -0.504 1.00 72.25 69 VAL A CA 1
ATOM 524 C C . VAL A 1 69 ? 9.365 -4.176 0.300 1.00 72.25 69 VAL A C 1
ATOM 526 O O . VAL A 1 69 ? 8.582 -3.254 0.077 1.00 72.25 69 VAL A O 1
ATOM 529 N N . SER A 1 70 ? 10.322 -4.091 1.228 1.00 67.75 70 SER A N 1
ATOM 530 C CA . SER A 1 70 ? 10.764 -2.798 1.758 1.00 67.75 70 SER A CA 1
ATOM 531 C C .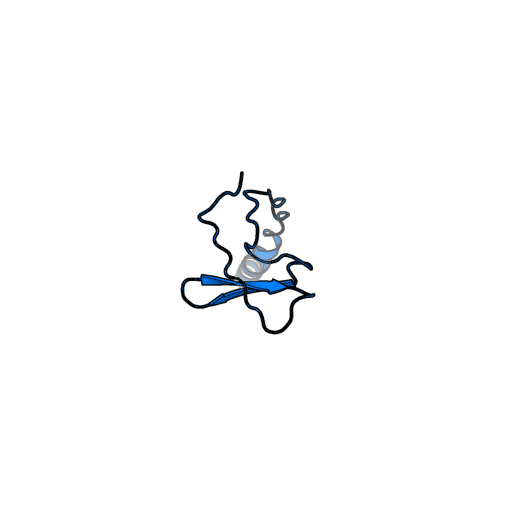 SER A 1 70 ? 11.809 -2.229 0.799 1.00 67.75 70 SER A C 1
ATOM 533 O O . SER A 1 70 ? 12.792 -2.920 0.517 1.00 67.75 70 SER A O 1
ATOM 535 N N . PRO A 1 71 ? 11.633 -1.012 0.260 1.00 62.97 71 PRO A N 1
ATOM 536 C CA . PRO A 1 71 ? 12.668 -0.368 -0.551 1.00 62.97 71 PRO A CA 1
ATOM 537 C C . PRO A 1 71 ? 13.842 0.163 0.295 1.00 62.97 71 PRO A C 1
ATOM 539 O O . PRO A 1 71 ? 14.849 0.574 -0.284 1.00 62.97 71 PRO A O 1
ATOM 542 N N . TRP A 1 72 ? 13.695 0.185 1.627 1.00 62.38 72 TRP A N 1
ATOM 543 C CA . TRP A 1 72 ? 14.657 0.696 2.607 1.00 62.38 72 TRP A CA 1
ATOM 544 C C . TRP A 1 72 ? 15.134 -0.414 3.543 1.00 62.38 72 TRP A C 1
ATOM 546 O O . TRP A 1 72 ? 14.275 -1.223 3.977 1.00 62.38 72 TRP A O 1
#

Solvent-accessible surface area (backbone atoms only — not comparable to full-atom values): 4866 Å² total; per-residue (Å²): 112,71,71,60,52,51,53,52,51,57,64,70,48,54,69,73,72,68,69,68,78,79,77,80,86,72,90,85,81,81,65,71,57,68,88,67,87,58,71,47,89,69,47,75,47,81,57,91,96,42,41,37,36,33,41,76,66,47,78,100,54,79,37,63,51,56,79,89,53,69,95,117

Organism: Stutzerimonas stutzeri (NCBI:txid316)